Protein 3ON1 (pdb70)

Foldseek 3Di:
DQPLLLLLQVLLVVVQKDADLVVQLVCLVVVQFQEKEFELPADPVSVVVCCVSCVVSVHYYHYDDHQCSQVSNPHRGGGMMTGRDPVSRVVSVVSSVD

Solvent-accessible surface area: 5728 Å² total

InterPro domains:
  IPR004038 Ribosomal protein eL8/eL30/eS12/Gadd45 [PF01248] (5-95)
  IPR029064 Ribosomal protein eL30-like superfamily [G3DSA:3.30.1330.30] (1-101)
  IPR029064 Ribosomal protein eL30-like superfamily [SSF55315] (5-96)

Secondary structure (DSSP, 8-state):
--HHHHHHHHHHHTT-EEESHHHHHHHHHTT--SEEEEETTS-HHHHHHHHHHHHHHT--EEEES----TGGGTSS--SEEEE--HHHHHHHHHHHH-

Structure (mmCIF, N/CA/C/O backbone):
data_3ON1
#
_entry.id   3ON1
#
_cell.length_a   32.239
_cell.length_b   51.141
_cell.length_c   55.751
_cell.angle_alpha   90.00
_cell.angle_beta   90.00
_cell.angle_gamma   90.00
#
_symmetry.space_group_name_H-M   'P 21 21 21'
#
loop_
_entity.id
_entity.type
_entity.pdbx_description
1 polymer 'BH2414 protein'
2 water water
#
loop_
_atom_site.group_PDB
_atom_site.id
_atom_site.type_symbol
_atom_site.label_atom_id
_atom_site.label_alt_id
_atom_site.label_comp_id
_atom_site.label_asym_id
_atom_site.label_entity_id
_atom_site.label_seq_id
_atom_site.pdbx_PDB_ins_code
_atom_site.Cartn_x
_atom_site.Cartn_y
_atom_site.Cartn_z
_atom_site.occupancy
_atom_site.B_iso_or_equiv
_atom_site.auth_seq_id
_atom_site.auth_comp_id
_atom_site.auth_asym_id
_atom_site.auth_atom_id
_atom_site.pdbx_PDB_model_num
ATOM 1 N N . GLU A 1 3 ? 0.943 26.404 9.144 1.00 35.74 3 GLU A N 1
ATOM 2 C CA . GLU A 1 3 ? 0.979 25.460 7.981 1.00 35.44 3 GLU A CA 1
ATOM 3 C C . GLU A 1 3 ? 2.124 25.757 6.994 1.00 34.33 3 GLU A C 1
ATOM 4 O O . GLU A 1 3 ? 2.153 25.223 5.879 1.00 34.72 3 GLU A O 1
ATOM 10 N N . ALA A 1 4 ? 3.060 26.606 7.412 1.00 32.50 4 ALA A N 1
ATOM 11 C CA . ALA A 1 4 ? 4.263 26.866 6.630 1.00 30.30 4 ALA A CA 1
ATOM 12 C C . ALA A 1 4 ? 5.062 25.573 6.512 1.00 28.73 4 ALA A C 1
ATOM 13 O O . ALA A 1 4 ? 4.950 24.684 7.365 1.00 28.42 4 ALA A O 1
ATOM 15 N N . LYS A 1 5 ? 5.848 25.466 5.446 1.00 26.60 5 LYS A N 1
ATOM 16 C CA . LYS A 1 5 ? 6.725 24.318 5.239 1.00 24.75 5 LYS A CA 1
ATOM 17 C C . LYS A 1 5 ? 7.726 24.156 6.387 1.00 23.08 5 LYS A C 1
ATOM 18 O O . LYS A 1 5 ? 7.996 23.033 6.829 1.00 22.27 5 LYS A O 1
ATOM 24 N N . TRP A 1 6 ? 8.277 25.265 6.877 1.00 21.48 6 TRP A N 1
ATOM 25 C CA . TRP A 1 6 ? 9.283 25.153 7.934 1.00 20.15 6 TRP A CA 1
ATOM 26 C C . TRP A 1 6 ? 8.687 24.714 9.269 1.00 19.02 6 TRP A C 1
ATOM 27 O O . TRP A 1 6 ? 9.345 24.024 10.038 1.00 18.52 6 TRP A O 1
ATOM 38 N N . LEU A 1 7 ? 7.439 25.090 9.532 1.00 18.24 7 LEU A N 1
ATOM 39 C CA . LEU A 1 7 ? 6.767 24.630 10.748 1.00 17.36 7 LEU A CA 1
ATOM 40 C C . LEU A 1 7 ? 6.521 23.124 10.719 1.00 16.58 7 LEU A C 1
ATOM 41 O O . LEU A 1 7 ? 6.733 22.433 11.719 1.00 16.20 7 LEU A O 1
ATOM 46 N N A SER A 1 8 ? 6.070 22.630 9.569 0.50 16.26 8 SER A N 1
ATOM 47 N N B SER A 1 8 ? 6.074 22.623 9.571 0.50 16.38 8 SER A N 1
ATOM 48 C CA A SER A 1 8 ? 5.845 21.202 9.369 0.50 15.89 8 SER A CA 1
ATOM 49 C CA B SER A 1 8 ? 5.854 21.190 9.388 0.50 16.09 8 SER A CA 1
ATOM 50 C C A SER A 1 8 ? 7.146 20.418 9.520 0.50 15.66 8 SER A C 1
ATOM 51 C C B SER A 1 8 ? 7.156 20.414 9.530 0.50 15.77 8 SER A C 1
ATOM 52 O O A SER A 1 8 ? 7.183 19.387 10.190 0.50 15.52 8 SER A O 1
ATOM 53 O O B SER A 1 8 ? 7.202 19.384 10.201 0.50 15.62 8 SER A O 1
ATOM 58 N N . LEU A 1 9 ? 8.213 20.925 8.906 1.00 15.57 9 LEU A N 1
ATOM 59 C CA . LEU A 1 9 ? 9.524 20.284 8.982 1.00 15.13 9 LEU A CA 1
ATOM 60 C C . LEU A 1 9 ? 10.068 20.266 10.414 1.00 15.15 9 LEU A C 1
ATOM 61 O O . LEU A 1 9 ? 10.699 19.290 10.837 1.00 15.08 9 LEU A O 1
ATOM 66 N N . LEU A 1 10 ? 9.813 21.341 11.153 1.00 15.40 10 LEU A N 1
ATOM 67 C CA . LEU A 1 10 ? 10.191 21.420 12.566 1.00 15.48 10 LEU A CA 1
ATOM 68 C C . LEU A 1 10 ? 9.518 20.297 13.370 1.00 15.58 10 LEU A C 1
ATOM 69 O O . LEU A 1 10 ? 10.143 19.686 14.243 1.00 15.21 10 LEU A O 1
ATOM 74 N N . GLY A 1 11 ? 8.255 20.019 13.046 1.00 15.43 11 GLY A N 1
ATOM 75 C CA . GLY A 1 11 ? 7.514 18.903 13.638 1.00 15.50 11 GLY A CA 1
ATOM 76 C C . GLY A 1 11 ? 8.170 17.556 13.391 1.00 15.21 11 GLY A C 1
ATOM 77 O O . GLY A 1 11 ? 8.253 16.722 14.293 1.00 15.43 11 GLY A O 1
ATOM 78 N N . LEU A 1 12 ? 8.638 17.339 12.165 1.00 14.87 12 LEU A N 1
ATOM 79 C CA . LEU A 1 12 ? 9.368 16.114 11.843 1.00 14.98 12 LEU A CA 1
ATOM 80 C C . LEU A 1 12 ? 10.690 16.020 12.603 1.00 14.88 12 LEU A C 1
ATOM 81 O O . LEU A 1 12 ? 11.082 14.931 13.027 1.00 15.12 12 LEU A O 1
ATOM 86 N N . ALA A 1 13 ? 11.370 17.156 12.773 1.00 14.88 13 ALA A N 1
ATOM 87 C CA . ALA A 1 13 ? 12.615 17.203 13.551 1.00 14.94 13 ALA A CA 1
ATOM 88 C C . ALA A 1 13 ? 12.353 16.813 15.007 1.00 15.10 13 ALA A C 1
ATOM 89 O O . ALA A 1 13 ? 13.132 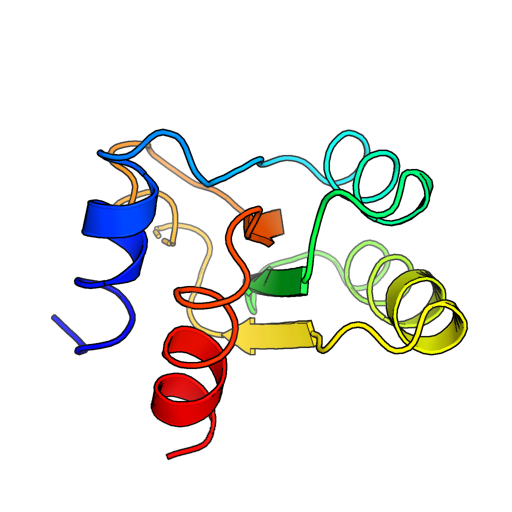16.072 15.613 1.00 14.98 13 ALA A O 1
ATOM 91 N N . ALA A 1 14 ? 11.240 17.300 15.555 1.00 15.07 14 ALA A N 1
ATOM 92 C CA . ALA A 1 14 ? 10.821 16.928 16.902 1.00 15.67 14 ALA A CA 1
ATOM 93 C C . ALA A 1 14 ? 10.527 15.428 17.013 1.00 16.11 14 ALA A C 1
ATOM 94 O O . ALA A 1 14 ? 10.949 14.780 17.981 1.00 16.54 14 ALA A O 1
ATOM 96 N N A ARG A 1 15 ? 9.797 14.898 16.027 0.50 16.16 15 ARG A N 1
ATOM 97 N N B ARG A 1 15 ? 9.835 14.874 16.021 0.50 16.57 15 ARG A N 1
ATOM 98 C CA A ARG A 1 15 ? 9.497 13.463 15.927 0.50 16.34 15 ARG A CA 1
ATOM 99 C CA B ARG A 1 15 ? 9.503 13.445 16.021 0.50 17.13 15 ARG A CA 1
ATOM 100 C C A ARG A 1 15 ? 10.786 12.654 16.025 0.50 16.21 15 ARG A C 1
ATOM 101 C C B ARG A 1 15 ? 10.719 12.538 15.812 0.50 16.78 15 ARG A C 1
ATOM 102 O O A ARG A 1 15 ? 10.860 11.669 16.765 0.50 16.04 15 ARG A O 1
ATOM 103 O O B ARG A 1 15 ? 10.665 11.343 16.116 0.50 16.99 15 ARG A O 1
ATOM 118 N N . ALA A 1 16 ? 11.805 13.118 15.303 1.00 16.27 16 ALA A N 1
ATOM 119 C CA . ALA A 1 16 ? 13.090 12.428 15.187 1.00 16.00 16 ALA A CA 1
ATOM 120 C C . ALA A 1 16 ? 14.007 12.701 16.383 1.00 15.89 16 ALA A C 1
ATOM 121 O O . ALA A 1 16 ? 15.155 12.259 16.391 1.00 16.09 16 ALA A O 1
ATOM 123 N N . ARG A 1 17 ? 13.500 13.432 17.376 1.00 15.61 17 ARG A N 1
ATOM 124 C CA . ARG A 1 17 ? 14.2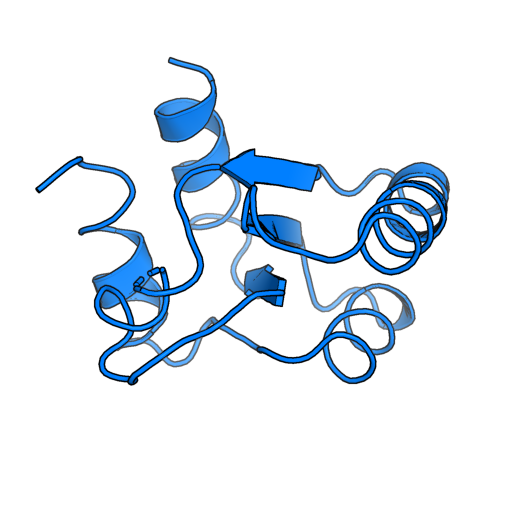64 13.815 18.581 1.00 15.59 17 ARG A CA 1
ATOM 125 C C . ARG A 1 17 ? 15.530 14.599 18.247 1.00 15.07 17 ARG A C 1
ATOM 126 O O . ARG A 1 17 ? 16.568 14.447 18.895 1.00 15.47 17 ARG A O 1
ATOM 134 N N . GLN A 1 18 ? 15.428 15.455 17.235 1.00 14.51 18 GLN A N 1
ATOM 135 C CA . GLN A 1 18 ? 16.572 16.232 16.772 1.00 13.91 18 GLN A CA 1
ATOM 136 C C . GLN A 1 18 ? 16.514 17.682 17.236 1.00 14.12 18 GLN A C 1
ATOM 137 O O . GLN A 1 18 ? 17.208 18.537 16.692 1.00 13.99 18 GLN A O 1
ATOM 143 N N . LEU A 1 19 ? 15.688 17.954 18.243 1.00 13.93 19 LEU A N 1
ATOM 144 C CA . LEU A 1 19 ? 15.584 19.309 18.785 1.00 14.00 19 LEU A CA 1
ATOM 145 C C . LEU A 1 19 ? 15.869 19.384 20.272 1.00 14.28 19 LEU A C 1
ATOM 146 O O . LEU A 1 19 ? 15.597 18.435 21.024 1.00 15.18 19 LEU A O 1
ATOM 151 N N A LEU A 1 20 ? 16.435 20.523 20.673 0.50 14.07 20 LEU A N 1
ATOM 152 N N B LEU A 1 20 ? 16.440 20.496 20.712 0.50 14.40 20 LEU A N 1
ATOM 153 C CA A LEU A 1 20 ? 16.568 20.923 22.069 0.50 14.15 20 LEU A CA 1
ATOM 154 C CA B LEU A 1 20 ? 16.393 20.808 22.130 0.50 14.71 20 LEU A CA 1
ATOM 155 C C A LEU A 1 20 ? 15.811 22.233 22.253 0.50 14.27 20 LEU A C 1
ATOM 156 C C B LEU A 1 20 ? 15.912 22.231 22.311 0.50 14.70 20 LEU A C 1
ATOM 157 O O A LEU A 1 20 ? 15.678 23.007 21.305 0.50 14.00 20 LEU A O 1
ATOM 158 O O B LEU A 1 20 ? 16.058 23.072 21.425 0.50 14.63 20 LEU A O 1
ATOM 167 N N . THR A 1 21 ? 15.294 22.478 23.455 1.00 14.77 21 THR A N 1
ATOM 168 C CA . THR A 1 21 ? 14.676 23.766 23.735 1.00 15.10 21 THR A CA 1
ATOM 169 C C . THR A 1 21 ? 15.179 24.340 25.040 1.00 15.63 21 THR A C 1
ATOM 170 O O . THR A 1 21 ? 15.718 23.614 25.883 1.00 16.03 21 THR A O 1
ATOM 174 N N . GLY A 1 22 ? 14.991 25.645 25.199 1.00 15.72 22 GLY A N 1
ATOM 175 C CA . GLY A 1 22 ? 15.386 26.333 26.421 1.00 16.99 22 GLY A CA 1
ATOM 176 C C . GLY A 1 22 ? 16.687 27.068 26.225 1.00 17.42 22 GLY A C 1
ATOM 177 O O . GLY A 1 22 ? 17.643 26.519 25.682 1.00 17.20 22 GLY A O 1
ATOM 178 N N . GLU A 1 23 ? 16.718 28.317 26.673 1.00 18.34 23 GLU A N 1
ATOM 179 C CA . GLU A 1 23 ? 17.866 29.183 26.471 1.00 19.49 23 GLU A CA 1
ATOM 180 C C . GLU A 1 23 ? 19.187 28.566 26.951 1.00 19.60 23 GLU A C 1
ATOM 181 O O . GLU A 1 23 ? 20.141 28.497 26.181 1.00 19.66 23 GLU A O 1
ATOM 187 N N A GLU A 1 24 ? 19.215 28.099 28.198 0.50 19.79 24 GLU A N 1
ATOM 188 N N B GLU A 1 24 ? 19.243 28.125 28.207 0.50 19.83 24 GLU A N 1
ATOM 189 C CA A GLU A 1 24 ? 20.434 27.538 28.783 0.50 20.03 24 GLU A CA 1
ATOM 190 C CA B GLU A 1 24 ? 20.499 27.619 28.775 0.50 20.02 24 GLU A CA 1
ATOM 191 C C A GLU A 1 24 ? 20.831 26.206 28.143 0.50 19.54 24 GLU A C 1
ATOM 192 C C B GLU A 1 24 ? 20.883 26.281 28.150 0.50 19.44 24 GLU A C 1
ATOM 193 O O A GLU A 1 24 ? 22.009 25.968 27.872 0.50 19.57 24 GLU A O 1
ATOM 194 O O B GLU A 1 24 ? 22.058 26.017 27.887 0.50 19.47 24 GLU A O 1
ATOM 205 N N A GLN A 1 25 ? 19.851 25.342 27.891 0.50 19.19 25 GLN A N 1
ATOM 206 N N B GLN A 1 25 ? 19.882 25.443 27.904 0.50 18.96 25 GLN A N 1
ATOM 207 C CA A GLN A 1 25 ? 20.145 24.063 27.254 0.50 18.75 25 GLN A CA 1
ATOM 208 C CA B GLN A 1 25 ? 20.114 24.142 27.292 0.50 18.39 25 GLN A CA 1
ATOM 209 C C A GLN A 1 25 ? 20.712 24.261 25.851 0.50 18.22 25 GLN A C 1
ATOM 210 C C B GLN A 1 25 ? 20.698 24.281 25.883 0.50 18.00 25 GLN A C 1
ATOM 211 O O A GLN A 1 25 ? 21.662 23.576 25.462 0.50 18.15 25 GLN A O 1
ATOM 212 O O B GLN A 1 25 ? 21.643 23.573 25.524 0.50 17.96 25 GLN A O 1
ATOM 223 N N . VAL A 1 26 ? 20.135 25.200 25.099 1.00 17.74 26 VAL A N 1
ATOM 224 C CA . VAL A 1 26 ? 20.571 25.447 23.717 1.00 17.17 26 VAL A CA 1
ATOM 225 C C . VAL A 1 26 ? 21.956 26.106 23.660 1.00 17.23 26 VAL A C 1
ATOM 226 O O . VAL A 1 26 ? 22.799 25.716 22.850 1.00 17.10 26 VAL A O 1
ATOM 230 N N . VAL A 1 27 ? 22.203 27.079 24.537 1.00 17.43 27 VAL A N 1
ATOM 231 C CA . VAL A 1 27 ? 23.540 27.683 24.642 1.00 17.63 27 VAL A CA 1
ATOM 232 C C . VAL A 1 27 ? 24.616 26.625 24.916 1.00 17.56 27 VAL A C 1
ATOM 233 O O . VAL A 1 27 ? 25.651 26.604 24.249 1.00 17.65 27 VAL A O 1
ATOM 237 N N A LYS A 1 28 ? 24.352 25.745 25.879 0.50 17.61 28 LYS A N 1
ATOM 238 N N B LYS A 1 28 ? 24.354 25.749 25.888 0.50 17.69 28 LYS A N 1
ATOM 239 C CA A LYS A 1 28 ? 25.280 24.677 26.229 0.50 17.59 28 LYS A CA 1
ATOM 240 C CA B LYS A 1 28 ? 25.267 24.660 26.240 0.50 17.75 28 LYS A CA 1
ATOM 241 C C A LYS A 1 28 ? 25.543 23.751 25.044 0.50 17.53 28 LYS A C 1
ATOM 242 C C B LYS A 1 28 ? 25.540 23.746 25.050 0.50 17.63 28 LYS A C 1
ATOM 243 O O A LYS A 1 28 ? 26.689 23.379 24.784 0.50 17.60 28 LYS A O 1
ATOM 244 O O B LYS A 1 28 ? 26.688 23.379 24.791 0.50 17.69 28 LYS A O 1
ATOM 255 N N . ALA A 1 29 ? 24.481 23.405 24.316 1.00 17.43 29 ALA A N 1
ATOM 256 C CA . ALA A 1 29 ? 24.595 22.530 23.150 1.00 17.44 2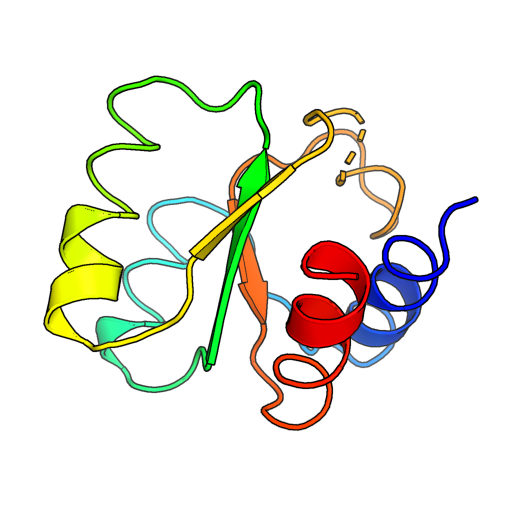9 ALA A CA 1
ATOM 257 C C . ALA A 1 29 ? 25.375 23.173 22.008 1.00 17.59 29 ALA A C 1
ATOM 258 O O . ALA A 1 29 ? 26.151 22.498 21.339 1.00 17.49 29 ALA A O 1
ATOM 260 N N . VAL A 1 30 ? 25.171 24.475 21.799 1.00 17.49 30 VAL A N 1
ATOM 261 C CA . VAL A 1 30 ? 25.951 25.242 20.821 1.00 17.71 30 VAL A CA 1
ATOM 262 C C . VAL A 1 30 ? 27.439 25.162 21.174 1.00 18.01 30 VAL A C 1
ATOM 263 O O . VAL A 1 30 ? 28.284 24.881 20.318 1.00 17.57 30 VAL A O 1
ATOM 267 N N . GLN A 1 31 ? 27.745 25.374 22.449 1.00 18.42 31 GLN A N 1
ATOM 268 C CA . GLN A 1 31 ? 29.134 25.351 22.910 1.00 19.55 31 GLN A CA 1
ATOM 269 C C . GLN A 1 31 ? 29.769 23.968 22.771 1.00 19.89 31 GLN A C 1
ATOM 270 O O . GLN A 1 31 ? 30.983 23.857 22.576 1.00 20.18 31 GLN A O 1
ATOM 276 N N . ASN A 1 32 ? 28.943 22.924 22.851 1.00 20.19 32 ASN A N 1
ATOM 277 C CA . ASN A 1 32 ? 29.403 21.543 22.685 1.00 20.72 32 ASN A CA 1
ATOM 278 C C . ASN A 1 32 ? 29.402 21.041 21.245 1.00 20.57 32 ASN A C 1
ATOM 279 O O . ASN A 1 32 ? 29.656 19.862 20.992 1.00 21.12 32 ASN A O 1
ATOM 284 N N . GLY A 1 33 ? 29.114 21.940 20.307 1.00 20.08 33 GLY A N 1
ATOM 285 C CA . GLY A 1 33 ? 29.078 21.608 18.884 1.00 19.78 33 GLY A CA 1
ATOM 286 C C . GLY A 1 33 ? 27.975 20.645 18.475 1.00 19.46 33 GLY A C 1
ATOM 287 O O . GLY A 1 33 ? 28.111 19.929 17.473 1.00 19.94 33 GLY A O 1
ATOM 288 N N A GLN A 1 34 ? 26.883 20.646 19.239 0.50 19.11 34 GLN A N 1
ATOM 289 N N B GLN A 1 34 ? 26.884 20.631 19.241 0.50 19.20 34 GLN A N 1
ATOM 290 C CA A GLN A 1 34 ? 25.768 19.726 19.031 0.50 18.77 34 GLN A CA 1
ATOM 291 C CA B GLN A 1 34 ? 25.774 19.710 19.000 0.50 18.95 34 GLN A CA 1
ATOM 292 C C A GLN A 1 34 ? 24.603 20.348 18.266 0.50 18.41 34 GLN A C 1
ATOM 293 C C B GLN A 1 34 ? 24.614 20.342 18.233 0.50 18.50 34 GLN A C 1
ATOM 294 O O A GLN A 1 34 ? 23.657 19.648 17.913 0.50 18.30 34 GLN A O 1
ATOM 295 O O B GLN A 1 34 ? 23.683 19.641 17.844 0.50 18.42 34 GLN A O 1
ATOM 306 N N . VAL A 1 35 ? 24.676 21.656 18.023 1.00 18.06 3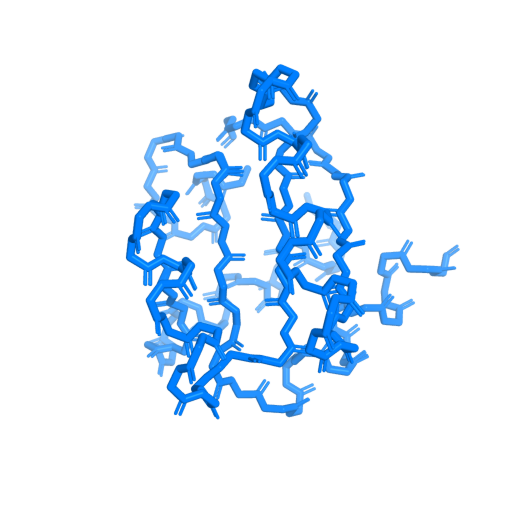5 VAL A N 1
ATOM 307 C CA . VAL A 1 35 ? 23.575 22.412 17.395 1.00 17.60 35 VAL A CA 1
ATOM 308 C C . VAL A 1 35 ? 24.073 23.173 16.165 1.00 17.13 35 VAL A C 1
ATOM 309 O O . VAL A 1 35 ? 25.108 23.841 16.220 1.00 17.47 35 VAL A O 1
ATOM 313 N N . THR A 1 36 ? 23.347 23.046 15.054 1.00 16.26 36 THR A N 1
ATOM 314 C CA . THR A 1 36 ? 23.754 23.684 13.795 1.00 15.62 36 THR A CA 1
ATOM 315 C C . THR A 1 36 ? 22.806 24.784 13.303 1.00 15.24 36 THR A C 1
ATOM 316 O O . THR A 1 36 ? 23.050 25.406 12.265 1.00 15.48 36 THR A O 1
ATOM 320 N N . LEU A 1 37 ? 21.725 25.011 14.047 1.00 14.54 37 LEU A N 1
ATOM 321 C CA . LEU A 1 37 ? 20.811 26.125 13.783 1.00 13.78 37 LEU A CA 1
ATOM 322 C C . LEU A 1 37 ? 20.056 26.437 15.056 1.00 13.64 37 LEU A C 1
ATOM 323 O O . LEU A 1 37 ? 19.618 25.526 15.763 1.00 13.45 37 LEU A O 1
ATOM 328 N N . VAL A 1 38 ? 19.904 27.725 15.342 1.00 13.66 38 VAL A N 1
ATOM 329 C CA . VAL A 1 38 ? 19.048 28.163 16.439 1.00 13.58 38 VAL A CA 1
ATOM 330 C C . VAL A 1 38 ? 17.879 28.953 15.868 1.00 13.82 38 VAL A C 1
ATOM 331 O O . VAL A 1 38 ? 18.057 29.834 15.033 1.00 13.93 38 VAL A O 1
ATOM 335 N N . ILE A 1 39 ? 16.679 28.586 16.300 1.00 13.82 39 ILE A N 1
ATOM 336 C CA . ILE A 1 39 ? 15.465 29.314 15.956 1.00 14.20 39 ILE A CA 1
ATOM 337 C C . ILE A 1 39 ? 14.959 30.020 17.202 1.00 14.33 39 ILE A C 1
ATOM 338 O O . ILE A 1 39 ? 14.739 29.387 18.235 1.00 14.47 39 ILE A O 1
ATOM 343 N N . LEU A 1 40 ? 14.802 31.336 17.099 1.00 14.16 40 LEU A N 1
ATOM 344 C CA . LEU A 1 40 ? 14.316 32.147 18.208 1.00 14.30 40 LEU A CA 1
ATOM 345 C C . LEU A 1 40 ? 12.943 32.681 17.875 1.00 14.10 40 LEU A C 1
ATOM 346 O O . LEU A 1 40 ? 12.728 33.192 16.784 1.00 14.10 40 LEU A O 1
ATOM 351 N N . SER A 1 41 ? 12.015 32.577 18.820 1.00 14.02 41 SER A N 1
ATOM 352 C CA . SER A 1 41 ? 10.714 33.212 18.664 1.00 14.48 41 SER A CA 1
ATOM 353 C C . SER A 1 41 ? 10.872 34.723 18.551 1.00 14.80 41 SER A C 1
ATOM 354 O O . SER A 1 41 ? 11.692 35.315 19.263 1.00 14.77 41 SER A O 1
ATOM 357 N N . SER A 1 42 ? 10.080 35.348 17.678 1.00 15.09 42 SER A N 1
ATOM 358 C CA . SER A 1 42 ? 10.027 36.817 17.624 1.00 15.73 42 SER A CA 1
ATOM 359 C C . SER A 1 42 ? 9.651 37.435 18.975 1.00 15.79 42 SER A C 1
ATOM 360 O O . SER A 1 42 ? 10.003 38.586 19.255 1.00 16.56 42 SER A O 1
ATOM 363 N N A ASP A 1 43 ? 8.954 36.639 19.790 0.50 16.25 43 ASP A N 1
ATOM 364 N N B ASP A 1 43 ? 8.921 36.697 19.807 0.50 15.37 43 ASP A N 1
ATOM 365 C CA A ASP A 1 43 ? 8.479 37.011 21.126 0.50 16.52 43 ASP A CA 1
ATOM 366 C CA B ASP A 1 43 ? 8.526 37.232 21.110 0.50 14.94 43 ASP A CA 1
ATOM 367 C C A ASP A 1 43 ? 9.542 36.981 22.196 0.50 16.35 43 ASP A C 1
ATOM 368 C C B ASP A 1 43 ? 9.448 36.783 22.254 0.50 15.32 43 ASP A C 1
ATOM 369 O O A ASP A 1 43 ? 9.348 37.544 23.277 0.50 16.34 43 ASP A O 1
ATOM 370 O O B ASP A 1 43 ? 9.080 36.889 23.425 0.50 15.35 43 ASP A O 1
ATOM 379 N N . ALA A 1 44 ? 10.645 36.296 21.906 1.00 15.69 44 ALA A N 1
ATOM 380 C CA . ALA A 1 44 ? 11.722 36.087 22.876 1.00 16.29 44 ALA A CA 1
ATOM 381 C C . ALA A 1 44 ? 12.129 37.445 23.423 1.00 16.49 44 ALA A C 1
ATOM 382 O O . ALA A 1 44 ? 12.120 38.438 22.690 1.00 17.07 44 ALA A O 1
ATOM 384 N N . GLY A 1 45 ? 12.459 37.487 24.709 1.00 16.99 45 GLY A N 1
ATOM 385 C CA . GLY A 1 45 ? 12.965 38.705 25.335 1.00 16.92 45 GLY A CA 1
ATOM 386 C C . GLY A 1 45 ? 14.221 39.205 24.647 1.00 17.02 45 GLY A C 1
ATOM 387 O O . GLY A 1 45 ? 14.990 38.416 24.091 1.00 16.70 45 GLY A O 1
ATOM 388 N N . ILE A 1 46 ? 14.424 40.516 24.668 1.00 17.21 46 ILE A N 1
ATOM 389 C CA . ILE A 1 46 ? 15.567 41.107 23.967 1.00 17.53 46 ILE A CA 1
ATOM 390 C C . ILE A 1 46 ? 16.900 40.591 24.526 1.00 17.57 46 ILE A C 1
ATOM 391 O O . ILE A 1 46 ? 17.855 40.439 23.779 1.00 17.22 46 ILE A O 1
ATOM 396 N N . HIS A 1 47 ? 16.954 40.296 25.825 1.00 17.97 47 HIS A N 1
ATOM 397 C CA . HIS A 1 47 ? 18.184 39.752 26.409 1.00 18.43 47 HIS A CA 1
ATOM 398 C C . HIS A 1 47 ? 18.464 38.324 25.938 1.00 18.06 47 HIS A C 1
ATOM 399 O O . HIS A 1 47 ? 19.621 37.955 25.721 1.00 18.34 47 HIS A O 1
ATOM 406 N N . THR A 1 48 ? 17.403 37.538 25.768 1.00 17.32 48 THR A N 1
ATOM 407 C CA . THR A 1 48 ? 17.513 36.194 25.193 1.00 16.80 48 THR A CA 1
ATOM 408 C C . THR A 1 48 ? 18.006 36.295 23.752 1.00 16.04 48 THR A C 1
ATOM 409 O O . THR A 1 48 ? 18.906 35.561 23.340 1.00 15.76 48 THR A O 1
ATOM 413 N N . LYS A 1 49 ? 17.420 37.219 22.996 1.00 15.73 49 LYS A N 1
ATOM 414 C CA . LYS A 1 49 ? 17.838 37.451 21.618 1.00 15.43 49 LYS A CA 1
ATOM 415 C C . LYS A 1 49 ? 19.316 37.817 21.548 1.00 15.70 49 LYS A C 1
ATOM 416 O O . LYS A 1 49 ? 20.066 37.223 20.767 1.00 15.76 49 LYS A O 1
ATOM 422 N N A LYS A 1 50 ? 19.724 38.780 22.373 0.50 15.91 50 LYS A N 1
ATOM 423 N N B LYS A 1 50 ? 19.737 38.772 22.377 0.50 15.84 50 LYS A N 1
ATOM 424 C CA A LYS A 1 50 ? 21.115 39.219 22.429 0.50 16.34 50 LYS A CA 1
ATOM 425 C CA B LYS A 1 50 ? 21.132 39.219 22.389 0.50 16.21 50 LYS A CA 1
ATOM 426 C C A LYS A 1 50 ? 22.052 38.061 22.750 0.50 16.48 50 LYS A C 1
ATOM 427 C C B LYS A 1 50 ? 22.099 38.106 22.797 0.50 16.40 50 LYS A C 1
ATOM 428 O O A LYS A 1 50 ? 23.039 37.848 22.050 0.50 16.72 50 LYS A O 1
ATOM 429 O O B LYS A 1 50 ? 23.164 37.968 22.198 0.50 16.66 50 LYS A O 1
ATOM 440 N N . LYS A 1 51 ? 21.724 37.315 23.804 1.00 16.58 51 LYS A N 1
ATOM 441 C CA . LYS A 1 51 ? 22.571 36.208 24.268 1.00 17.20 51 LYS A CA 1
ATOM 442 C C . LYS A 1 51 ? 22.798 35.172 23.171 1.00 16.78 51 LYS A C 1
ATOM 443 O O . LYS A 1 51 ? 23.939 34.796 22.891 1.00 16.86 51 LYS A O 1
ATOM 449 N N A LEU A 1 52 ? 21.708 34.711 22.559 0.50 16.43 52 LEU A N 1
ATOM 450 N N B LEU A 1 52 ? 21.723 34.729 22.531 0.50 16.72 52 LEU A N 1
ATOM 451 C CA A LEU A 1 52 ? 21.800 33.717 21.491 0.50 16.22 52 LEU A CA 1
ATOM 452 C CA B LEU A 1 52 ? 21.860 33.712 21.497 0.50 16.74 52 LEU A CA 1
ATOM 453 C C A LEU A 1 52 ? 22.548 34.262 20.281 0.50 16.35 52 LEU A C 1
ATOM 454 C C B LEU A 1 52 ? 22.491 34.232 20.214 0.50 16.68 52 LEU A C 1
ATOM 455 O O A LEU A 1 52 ? 23.417 33.584 19.738 0.50 16.46 52 LEU A O 1
ATOM 456 O O B LEU A 1 52 ? 23.219 33.504 19.547 0.50 16.80 52 LEU A O 1
ATOM 465 N N . LEU A 1 53 ? 22.225 35.490 19.878 1.00 16.61 53 LEU A N 1
ATOM 466 C CA . LEU A 1 53 ? 22.857 36.103 18.706 1.00 16.96 53 LEU A CA 1
ATOM 467 C C . LEU A 1 53 ? 24.354 36.338 18.917 1.00 18.04 53 LEU A C 1
ATOM 468 O O . LEU A 1 53 ? 25.141 36.136 17.997 1.00 18.09 53 LEU A O 1
ATOM 473 N N . ASP A 1 54 ? 24.734 36.738 20.129 1.00 19.42 54 ASP A N 1
ATOM 474 C CA . ASP A 1 54 ? 26.148 36.861 20.508 1.00 20.99 54 ASP A CA 1
ATOM 475 C C . ASP A 1 54 ? 26.860 35.512 20.471 1.00 21.66 54 ASP A C 1
ATOM 476 O O . ASP A 1 54 ? 27.895 35.373 19.812 1.00 21.73 54 ASP A O 1
ATOM 481 N N . LYS A 1 55 ? 26.300 34.526 21.177 1.00 22.42 55 LYS A N 1
ATOM 482 C CA . LYS A 1 55 ? 26.913 33.198 21.306 1.00 23.30 55 LYS A CA 1
ATOM 483 C C . LYS A 1 55 ? 27.023 32.494 19.960 1.00 23.35 55 LYS A C 1
ATOM 484 O O . LYS A 1 55 ? 28.092 31.999 19.602 1.00 23.35 55 LYS A O 1
ATOM 490 N N . CYS A 1 56 ? 25.925 32.462 19.209 1.00 23.26 56 CYS A N 1
ATOM 491 C CA . CYS A 1 56 ? 25.923 31.797 17.904 1.00 23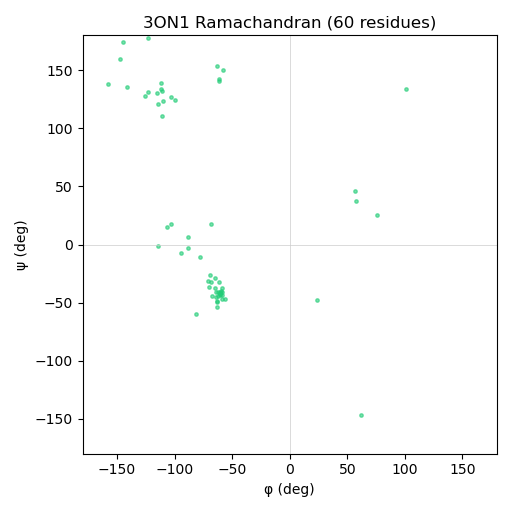.42 56 CYS A CA 1
ATOM 492 C C . CYS A 1 56 ? 26.786 32.530 16.890 1.00 22.97 56 CYS A C 1
ATOM 493 O O . CYS A 1 56 ? 27.388 31.903 16.023 1.00 23.05 56 CYS A O 1
ATOM 496 N N . GLY A 1 57 ? 26.859 33.854 17.015 1.00 22.65 57 GLY A N 1
ATOM 497 C CA . GLY A 1 57 ? 27.779 34.658 16.203 1.00 21.85 57 GLY A CA 1
ATOM 498 C C . GLY A 1 57 ? 29.221 34.202 16.354 1.00 21.67 57 GLY A C 1
ATOM 499 O O . GLY A 1 57 ? 29.930 34.022 15.360 1.00 21.85 57 GLY A O 1
ATOM 500 N N . SER A 1 58 ? 29.643 34.004 17.603 1.00 20.88 58 SER A N 1
ATOM 501 C CA . SER A 1 58 ? 30.991 33.524 17.917 1.00 20.45 58 SER A CA 1
ATOM 502 C C . SER A 1 58 ? 31.278 32.146 17.328 1.00 19.90 58 SER A C 1
ATOM 503 O O . SER A 1 58 ? 32.368 31.905 16.818 1.00 19.30 58 SER A O 1
ATOM 506 N N . TYR A 1 59 ? 30.292 31.254 17.391 1.00 19.83 59 TYR A N 1
ATOM 507 C CA . TYR A 1 59 ? 30.438 29.893 16.879 1.00 20.24 59 TYR A CA 1
ATOM 508 C C . TYR A 1 59 ? 30.076 29.760 15.392 1.00 20.99 59 TYR A C 1
ATOM 509 O O . TYR A 1 59 ? 30.221 28.678 14.811 1.00 21.57 59 TYR A O 1
ATOM 518 N N . GLN A 1 60 ? 29.624 30.861 14.788 1.00 21.25 60 GLN A N 1
ATOM 519 C CA . GLN A 1 60 ? 29.161 30.896 13.390 1.00 22.04 60 GLN A CA 1
ATOM 520 C C . GLN A 1 60 ? 28.037 29.893 13.128 1.00 21.69 60 GLN A C 1
ATOM 521 O O . GLN A 1 60 ? 28.044 29.151 12.138 1.00 21.91 60 GLN A O 1
ATOM 527 N N . ILE A 1 61 ? 27.080 29.884 14.049 1.00 21.13 61 ILE A N 1
ATOM 528 C CA . ILE A 1 61 ? 25.867 29.090 13.922 1.00 20.69 61 ILE A CA 1
ATOM 529 C C . ILE A 1 61 ? 24.738 30.038 13.514 1.00 20.39 61 ILE A C 1
ATOM 530 O O . ILE A 1 61 ? 24.521 31.062 14.172 1.00 20.97 61 ILE A O 1
ATOM 535 N N . PRO A 1 62 ? 24.024 29.715 12.419 1.00 20.02 62 PRO A N 1
ATOM 536 C CA . PRO A 1 62 ? 22.919 30.581 12.011 1.00 19.64 62 PRO A CA 1
ATOM 537 C C . PRO A 1 62 ? 21.830 30.672 13.079 1.00 19.17 62 PRO A C 1
ATOM 538 O O . PRO A 1 62 ? 21.547 29.686 13.775 1.00 18.80 62 PRO A O 1
ATOM 542 N N . VAL A 1 63 ? 21.266 31.868 13.216 1.00 19.01 63 VAL A N 1
ATOM 543 C CA . VAL A 1 63 ? 20.148 32.131 14.116 1.00 18.73 63 VAL A CA 1
ATOM 544 C C . VAL A 1 63 ? 19.038 32.771 13.301 1.00 18.57 63 VAL A C 1
ATOM 545 O O . VAL A 1 63 ? 19.263 33.767 12.598 1.00 18.62 63 VAL A O 1
ATOM 549 N N . LYS A 1 64 ? 17.844 32.202 13.394 1.00 17.99 64 LYS A N 1
ATOM 550 C CA . LYS A 1 64 ? 16.674 32.792 12.754 1.00 18.03 64 LYS A CA 1
ATOM 551 C C . LYS A 1 64 ? 15.731 33.298 13.825 1.00 17.80 64 LYS A C 1
ATOM 552 O O . LYS A 1 64 ? 15.542 32.647 14.852 1.00 18.14 64 LYS A O 1
ATOM 558 N N . VAL A 1 65 ? 15.161 34.473 13.593 1.00 17.49 65 VAL A N 1
ATOM 559 C CA . VAL A 1 65 ? 14.143 35.015 14.484 1.00 17.47 65 VAL A CA 1
ATOM 560 C C . VAL A 1 65 ? 12.820 34.990 13.730 1.00 17.78 65 VAL A C 1
ATOM 561 O O . VAL A 1 65 ? 12.639 35.733 12.768 1.00 18.56 65 VAL A O 1
ATOM 565 N N . VAL A 1 66 ? 11.913 34.116 14.158 1.00 18.12 66 VAL A N 1
ATOM 566 C CA . VAL A 1 66 ? 10.678 33.841 13.410 1.00 18.68 66 VAL A CA 1
ATOM 567 C C . VAL A 1 66 ? 9.486 33.501 14.295 1.00 18.89 66 VAL A C 1
ATOM 568 O O . VAL A 1 66 ? 9.651 33.087 15.446 1.00 19.29 66 VAL A O 1
ATOM 572 N N . GLY A 1 67 ? 8.290 33.663 13.734 1.00 18.72 67 GLY A N 1
ATOM 573 C CA . GLY A 1 67 ? 7.046 33.201 14.349 1.00 19.14 67 GLY A CA 1
ATOM 574 C C . GLY A 1 67 ? 6.727 33.832 15.684 1.00 18.79 67 GLY A C 1
ATOM 575 O O . GLY A 1 67 ? 7.008 34.997 15.913 1.00 19.76 67 GLY A O 1
ATOM 576 N N . ASN A 1 68 ? 6.094 33.055 16.549 1.00 18.16 68 ASN A N 1
ATOM 577 C CA . ASN A 1 68 ? 5.870 33.443 17.930 1.00 17.29 68 ASN A CA 1
ATOM 578 C C . ASN A 1 68 ? 5.962 32.174 18.767 1.00 16.64 68 ASN A C 1
ATOM 579 O O . ASN A 1 68 ? 6.092 31.076 18.210 1.00 16.93 68 ASN A O 1
ATOM 584 N N . ARG A 1 69 ? 5.910 32.306 20.088 1.00 15.75 69 ARG A N 1
ATOM 585 C CA . ARG A 1 69 ? 6.141 31.146 20.948 1.00 15.52 69 ARG A CA 1
ATOM 586 C C . ARG A 1 69 ? 5.018 30.106 20.872 1.00 15.30 69 ARG A C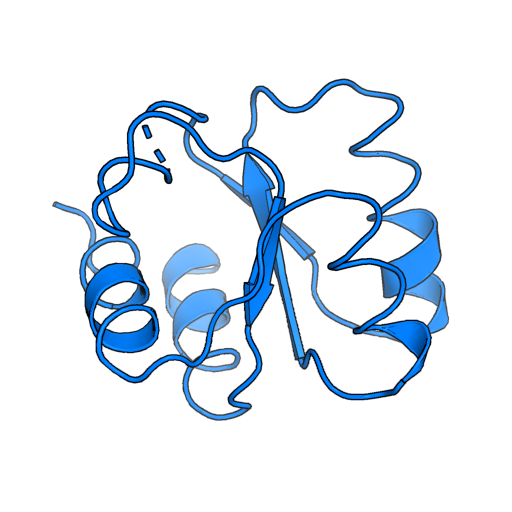 1
ATOM 587 O O . ARG A 1 69 ? 5.259 28.920 21.090 1.00 15.10 69 ARG A O 1
ATOM 595 N N . GLN A 1 70 ? 3.814 30.556 20.528 1.00 15.02 70 GLN A N 1
ATOM 596 C CA . GLN A 1 70 ? 2.669 29.661 20.345 1.00 15.01 70 GLN A CA 1
ATOM 597 C C . GLN A 1 70 ? 2.845 28.769 19.116 1.00 15.64 70 GLN A C 1
ATOM 598 O O . GLN A 1 70 ? 2.728 27.542 19.222 1.00 15.52 70 GLN A O 1
ATOM 620 N N . LEU A 1 72 ? 5.625 28.096 17.510 1.00 16.47 72 LEU A N 1
ATOM 621 C CA . LEU A 1 72 ? 6.809 27.236 17.675 1.00 16.66 72 LEU A CA 1
ATOM 622 C C . LEU A 1 72 ? 6.523 26.045 18.578 1.00 17.22 72 LEU A C 1
ATOM 623 O O . LEU A 1 72 ? 6.857 24.907 18.247 1.00 17.30 72 LEU A O 1
ATOM 628 N N . GLY A 1 73 ? 5.900 26.315 19.719 1.00 17.44 73 GLY A N 1
ATOM 629 C CA . GLY A 1 73 ? 5.506 25.257 20.642 1.00 18.35 73 GLY A CA 1
ATOM 630 C C . GLY A 1 73 ? 4.611 24.235 19.967 1.00 18.84 73 GLY A C 1
ATOM 631 O O . GLY A 1 73 ? 4.878 23.033 20.048 1.00 19.04 73 GLY A O 1
ATOM 632 N N A ARG A 1 74 ? 3.552 24.718 19.309 0.50 18.95 74 ARG A N 1
ATOM 633 N N B ARG A 1 74 ? 3.569 24.708 19.284 0.50 19.08 74 ARG A N 1
ATOM 634 C CA A ARG A 1 74 ? 2.587 23.862 18.600 0.50 19.28 74 ARG A CA 1
ATOM 635 C CA B ARG A 1 74 ? 2.587 23.825 18.639 0.50 19.51 74 ARG A CA 1
ATOM 636 C C A ARG A 1 74 ? 3.274 22.946 17.601 0.50 19.23 74 ARG A C 1
ATOM 637 C C B ARG A 1 74 ? 3.163 22.987 17.491 0.50 19.41 74 ARG A C 1
ATOM 638 O O A ARG A 1 74 ? 3.011 21.738 17.568 0.50 19.21 74 ARG A O 1
ATOM 639 O O B ARG A 1 74 ? 2.703 21.867 17.243 0.50 19.50 74 ARG A O 1
ATOM 654 N N . ALA A 1 75 ? 4.167 23.529 16.799 1.00 19.19 75 ALA A N 1
ATOM 655 C CA . ALA A 1 75 ? 4.873 22.796 15.744 1.00 19.20 75 ALA A CA 1
ATOM 656 C C . ALA A 1 75 ? 5.586 21.565 16.292 1.00 19.39 75 ALA A C 1
ATOM 657 O O . ALA A 1 75 ? 5.699 20.554 15.602 1.00 19.22 75 ALA A O 1
ATOM 659 N N . ILE A 1 76 ? 6.049 21.646 17.536 1.00 19.86 76 ILE A N 1
ATOM 660 C CA . ILE A 1 76 ? 6.790 20.537 18.144 1.00 20.44 76 ILE A CA 1
ATOM 661 C C . ILE A 1 76 ? 5.992 19.764 19.217 1.00 21.04 76 ILE A C 1
ATOM 662 O O . ILE A 1 76 ? 6.559 18.980 19.989 1.00 21.59 76 ILE A O 1
ATOM 667 N N . GLY A 1 77 ? 4.677 19.978 19.236 1.00 21.23 77 GLY A N 1
ATOM 668 C CA . GLY A 1 77 ? 3.765 19.248 20.126 1.00 21.78 77 GLY A CA 1
ATOM 669 C C . GLY A 1 77 ? 3.806 19.708 21.571 1.00 22.13 77 GLY A C 1
ATOM 670 O O . GLY A 1 77 ? 3.500 18.942 22.486 1.00 22.42 77 GLY A O 1
ATOM 671 N N . LYS A 1 78 ? 4.193 20.962 21.771 1.00 22.36 78 LYS A N 1
ATOM 672 C CA . LYS A 1 78 ? 4.278 21.562 23.093 1.00 22.98 78 LYS A CA 1
ATOM 673 C C . LYS A 1 78 ? 3.390 22.801 23.097 1.00 22.93 78 LYS A C 1
ATOM 674 O O . LYS A 1 78 ? 2.801 23.147 22.071 1.00 23.41 78 LYS A O 1
ATOM 680 N N . HIS A 1 79 ? 3.280 23.477 24.231 1.00 23.07 79 HIS A N 1
ATOM 681 C CA . HIS A 1 79 ? 2.408 24.643 24.270 1.00 22.83 79 HIS A CA 1
ATOM 682 C C . HIS A 1 79 ? 3.093 25.879 23.702 1.00 22.02 79 HIS A C 1
ATOM 683 O O . HIS A 1 79 ? 2.622 26.463 22.707 1.00 22.39 79 HIS A O 1
ATOM 690 N N . GLU A 1 80 ? 4.207 26.259 24.328 1.00 20.66 80 GLU A N 1
ATOM 691 C CA . GLU A 1 80 ? 4.990 27.424 23.911 1.00 19.38 80 GLU A CA 1
ATOM 692 C C . GLU A 1 80 ? 6.487 27.176 24.025 1.00 18.56 80 GLU A C 1
ATOM 693 O O . GLU A 1 80 ? 6.956 26.645 25.036 1.00 18.79 80 GLU A O 1
ATOM 699 N N . ARG A 1 81 ? 7.238 27.583 22.998 1.0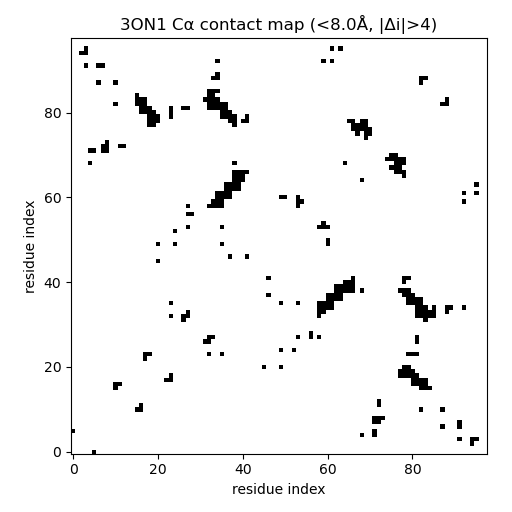0 17.30 81 ARG A N 1
ATOM 700 C CA . ARG A 1 81 ? 8.701 27.522 23.046 1.00 16.28 81 ARG A CA 1
ATOM 701 C C . ARG A 1 81 ? 9.306 28.805 22.499 1.00 15.36 81 ARG A C 1
ATOM 702 O O . ARG A 1 81 ? 8.788 29.377 21.540 1.00 15.32 81 ARG A O 1
ATOM 710 N N A VAL A 1 82 ? 10.384 29.291 23.117 0.50 15.11 82 VAL A N 1
ATOM 711 N N B VAL A 1 82 ? 10.426 29.201 23.099 0.50 14.94 82 VAL A N 1
ATOM 712 C CA A VAL A 1 82 ? 11.060 30.497 22.611 0.50 14.90 82 VAL A CA 1
ATOM 713 C CA B VAL A 1 82 ? 11.078 30.469 22.819 0.50 14.51 82 VAL A CA 1
ATOM 714 C C A VAL A 1 82 ? 12.420 30.227 21.967 0.50 14.65 82 VAL A C 1
ATOM 715 C C B VAL A 1 82 ? 12.436 30.308 22.128 0.50 14.44 82 VAL A C 1
ATOM 716 O O A VAL A 1 82 ? 12.806 30.919 21.024 0.50 14.78 82 VAL A O 1
ATOM 717 O O B VAL A 1 82 ? 12.831 31.150 21.319 0.50 14.47 82 VAL A O 1
ATOM 724 N N . VAL A 1 83 ? 13.150 29.238 22.474 1.00 14.26 83 VAL A N 1
ATOM 725 C CA . VAL A 1 83 ? 14.484 28.951 21.935 1.00 14.08 83 VAL A CA 1
ATOM 726 C C . VAL A 1 83 ? 14.559 27.491 21.532 1.00 13.96 83 VAL A C 1
ATOM 727 O O . VAL A 1 83 ? 14.366 26.606 22.361 1.00 13.94 83 VAL A O 1
ATOM 731 N N . ILE A 1 84 ? 14.843 27.255 20.253 1.00 13.65 84 ILE A N 1
ATOM 732 C CA . ILE A 1 84 ? 14.983 25.907 19.721 1.00 13.30 84 ILE A CA 1
ATOM 733 C C . ILE A 1 84 ? 16.356 25.748 19.086 1.00 13.04 84 ILE A C 1
ATOM 734 O O . ILE A 1 84 ? 16.785 26.590 18.294 1.00 13.51 84 ILE A O 1
ATOM 739 N N . GLY A 1 85 ? 17.036 24.667 19.446 1.00 12.67 85 GLY A N 1
ATOM 740 C CA . GLY A 1 85 ? 18.295 24.290 18.800 1.00 12.54 85 GLY A CA 1
ATOM 741 C C . GLY A 1 85 ? 18.127 23.024 17.980 1.00 12.57 85 GLY A C 1
ATOM 742 O O . GLY A 1 85 ? 17.558 22.036 18.455 1.00 13.23 85 GLY A O 1
ATOM 743 N N . VAL A 1 86 ? 18.621 23.049 16.747 1.00 12.52 86 VAL A N 1
ATOM 744 C CA . VAL A 1 86 ? 18.488 21.910 15.840 1.00 12.78 86 VAL A CA 1
ATOM 745 C C . VAL A 1 86 ? 19.782 21.087 15.824 1.00 13.30 86 VAL A C 1
ATOM 746 O O . VAL A 1 86 ? 20.866 21.616 15.541 1.00 13.79 86 VAL A O 1
ATOM 750 N N . LYS A 1 87 ? 19.653 19.795 16.118 1.00 13.88 87 LYS A N 1
ATOM 751 C CA . LYS A 1 87 ? 20.806 18.912 16.339 1.00 14.59 87 LYS A CA 1
ATOM 752 C C . LYS A 1 87 ? 21.241 18.147 15.102 1.00 14.59 87 LYS A C 1
ATOM 753 O O . LYS A 1 87 ? 22.267 17.450 15.123 1.00 15.67 87 LYS A O 1
ATOM 759 N N . ASP A 1 88 ? 20.458 18.256 14.036 1.00 14.22 88 ASP A N 1
ATOM 760 C CA . ASP A 1 88 ? 20.750 17.545 12.804 1.00 14.23 88 ASP A CA 1
ATOM 761 C C . ASP A 1 88 ? 21.078 18.546 11.709 1.00 14.33 88 ASP A C 1
ATOM 762 O O . ASP A 1 88 ? 20.250 19.410 11.383 1.00 14.25 88 ASP A O 1
ATOM 767 N N . ALA A 1 89 ? 22.280 18.425 11.144 1.00 14.65 89 ALA A N 1
ATOM 768 C CA . ALA A 1 89 ? 22.758 19.363 10.124 1.00 14.63 89 ALA A CA 1
ATOM 769 C C . ALA A 1 89 ? 21.868 19.444 8.883 1.00 14.72 89 ALA A C 1
ATOM 770 O O . ALA A 1 89 ? 21.699 20.521 8.311 1.00 14.76 89 ALA A O 1
ATOM 772 N N . GLY A 1 90 ? 21.313 18.310 8.461 1.00 14.60 90 GLY A N 1
ATOM 773 C CA . GLY A 1 90 ? 20.389 18.285 7.315 1.00 14.30 90 GLY A CA 1
ATOM 774 C C . GLY A 1 90 ? 19.123 19.086 7.576 1.00 13.92 90 GLY A C 1
ATOM 775 O O . GLY A 1 90 ? 18.707 19.901 6.753 1.00 13.90 90 GLY A O 1
ATOM 776 N N . PHE A 1 91 ? 18.507 18.859 8.730 1.00 13.70 91 PHE A N 1
ATOM 777 C CA . PHE A 1 91 ? 17.356 19.660 9.142 1.00 13.64 91 PHE A CA 1
ATOM 778 C C . PHE A 1 91 ? 17.731 21.145 9.264 1.00 13.86 91 PHE A C 1
ATOM 779 O O . PHE A 1 91 ? 16.977 22.021 8.836 1.00 13.94 91 PHE A O 1
ATOM 787 N N . SER A 1 92 ? 18.893 21.424 9.849 1.00 13.77 92 SER A N 1
ATOM 788 C CA . SER A 1 92 ? 19.338 22.806 10.017 1.00 13.96 92 SER A CA 1
ATOM 789 C C . SER A 1 92 ? 19.430 23.534 8.678 1.00 14.46 92 SER A C 1
ATOM 790 O O . SER A 1 92 ? 18.946 24.659 8.551 1.00 14.50 92 SER A O 1
ATOM 793 N N A ARG A 1 93 ? 20.057 22.888 7.693 0.50 14.57 93 ARG A N 1
ATOM 794 N N B ARG A 1 93 ? 20.025 22.886 7.679 0.50 14.74 93 ARG A N 1
ATOM 795 C CA A ARG A 1 93 ? 20.224 23.472 6.360 0.50 15.06 93 ARG A CA 1
ATOM 796 C CA B ARG A 1 93 ? 20.225 23.512 6.368 0.50 15.46 93 ARG A CA 1
ATOM 797 C C A ARG A 1 93 ? 18.867 23.780 5.744 0.50 15.02 93 ARG A C 1
ATOM 798 C C B ARG A 1 93 ? 18.911 23.733 5.620 0.50 15.32 93 ARG A C 1
ATOM 799 O O A ARG A 1 93 ? 18.610 24.909 5.318 0.50 15.04 93 ARG A O 1
ATOM 800 O O B ARG A 1 93 ? 18.729 24.760 4.965 0.50 15.61 93 ARG A O 1
ATOM 815 N N . LYS A 1 94 ? 17.990 22.778 5.742 1.00 15.07 94 LYS A N 1
ATOM 816 C CA . LYS A 1 94 ? 16.685 22.893 5.104 1.00 15.26 94 LYS A CA 1
ATOM 817 C C . LYS A 1 94 ? 15.774 23.914 5.797 1.00 15.08 94 LYS A C 1
ATOM 818 O O . LYS A 1 94 ? 15.111 24.714 5.127 1.00 15.07 94 LYS A O 1
ATOM 824 N N . LEU A 1 95 ? 15.751 23.894 7.130 1.00 14.76 95 LEU A N 1
ATOM 825 C CA . LEU A 1 95 ? 14.959 24.869 7.878 1.00 14.69 95 LEU A CA 1
ATOM 826 C C . LEU A 1 95 ? 15.426 26.292 7.577 1.00 15.10 95 LEU A C 1
ATOM 827 O O . LEU A 1 95 ? 14.606 27.178 7.357 1.00 15.21 95 LEU A O 1
ATOM 832 N N . ALA A 1 96 ? 16.742 26.500 7.543 1.00 15.64 96 ALA A N 1
ATOM 833 C CA . ALA A 1 96 ? 17.297 27.822 7.258 1.00 16.68 96 ALA A CA 1
ATOM 834 C C . ALA A 1 96 ? 16.909 28.282 5.854 1.00 17.24 96 ALA A C 1
ATOM 835 O O . ALA A 1 96 ? 16.506 29.429 5.665 1.00 17.97 96 ALA A O 1
ATOM 837 N N . ALA A 1 97 ? 17.007 27.379 4.878 1.00 17.72 97 ALA A N 1
ATOM 838 C CA . ALA A 1 97 ? 16.636 27.689 3.495 1.00 18.11 97 ALA A CA 1
ATOM 839 C C . ALA A 1 97 ? 15.165 28.082 3.382 1.00 18.44 97 ALA A C 1
ATOM 840 O O . ALA A 1 97 ? 14.825 29.030 2.675 1.00 18.44 97 ALA A O 1
ATOM 842 N N . LEU A 1 98 ? 14.303 27.366 4.102 1.00 18.38 98 LEU A N 1
ATOM 843 C CA . LEU A 1 98 ? 12.869 27.634 4.073 1.00 18.57 98 LEU A CA 1
ATOM 844 C C . LEU A 1 98 ? 12.543 28.984 4.703 1.00 18.71 98 LEU A C 1
ATOM 845 O O . LEU A 1 98 ? 11.763 29.768 4.152 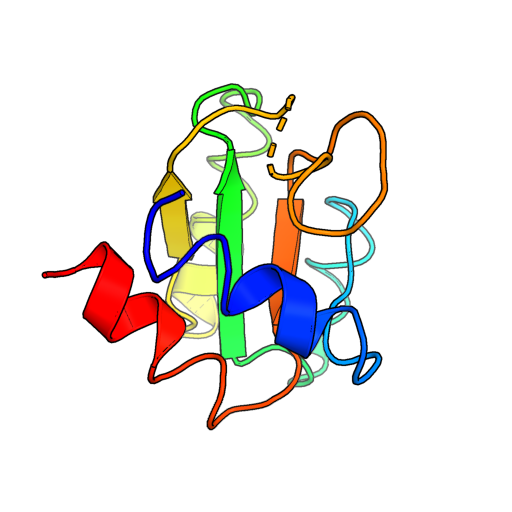1.00 18.63 98 LEU A O 1
ATOM 850 N N . ILE A 1 99 ? 13.162 29.257 5.848 1.00 19.21 99 ILE A N 1
ATOM 851 C CA . ILE A 1 99 ? 13.017 30.542 6.525 1.00 19.96 99 ILE A CA 1
ATOM 852 C C . ILE A 1 99 ? 13.585 31.691 5.666 1.00 21.31 99 ILE A C 1
ATOM 853 O O . ILE A 1 99 ? 12.970 32.757 5.568 1.00 21.74 99 ILE A O 1
ATOM 858 N N . ASP A 1 100 ? 14.727 31.453 5.017 1.00 22.58 100 ASP A N 1
ATOM 859 C CA . ASP A 1 100 ? 15.392 32.475 4.186 1.00 24.05 100 ASP A CA 1
ATOM 860 C C . ASP A 1 100 ? 14.740 32.663 2.818 1.00 25.03 100 ASP A C 1
ATOM 861 O O . ASP A 1 100 ? 15.065 33.609 2.090 1.00 25.55 100 ASP A O 1
ATOM 866 N N . GLU A 1 101 ? 13.833 31.758 2.469 1.00 26.08 101 GLU A N 1
ATOM 867 C CA . GLU A 1 101 ? 13.111 31.827 1.209 1.00 27.28 101 GLU A CA 1
ATOM 868 C C . GLU A 1 101 ? 11.948 32.804 1.335 1.00 27.68 101 GLU A C 1
ATOM 869 O O . GLU A 1 101 ? 12.121 34.007 1.182 1.00 28.54 101 GLU A O 1
#

B-factor: mean 21.26, std 9.58, range [9.83, 84.42]

Radius of gyration: 11.81 Å; Cα contacts (8 Å, |Δi|>4): 189; chains: 1; bounding box: 30×29×28 Å

CATH classification: 3.30.1330.30

Nearest PDB structures (foldseek):
  3on1-assembly1_A  TM=1.006E+00  e=1.806E-19  Halalkalibacterium halodurans C-125
  3v7q-assembly3_C  TM=9.764E-01  e=2.564E-12  Bacillus subtilis
  7qws-assembly1_c  TM=8.907E-01  e=2.672E-07  Oryctolagus cuniculus
  7r81-assembly1_e1  TM=9.171E-01  e=1.008E-06  Neurospora crassa
  8btk-assembly1_Bc  TM=8.823E-01  e=7.732E-07  Oryctolagus cuniculus

Organism: Halalkalibacterium halodurans (strain ATCC BAA-125 / DSM 18197 / FERM 7344 / JCM 9153 / C-125) (NCBI:txid272558)

Sequence (98 aa):
EAKWLSSLLGLAARRARQLLLTGEEEQQVVKKAVQNGQQVTLVILSSDDAGIHTKKKKLLLDKCGSYQIPVKVVGNRQLGRRAIGKHERVVVIGVKDAGFSRRKLAALIDE